Protein AF-A0A1H2LN79-F1 (afdb_monomer)

Structure (mmCIF, N/CA/C/O backbone):
data_AF-A0A1H2LN79-F1
#
_entry.id   AF-A0A1H2LN79-F1
#
loop_
_atom_site.group_PDB
_atom_site.id
_atom_site.type_symbol
_atom_site.label_atom_id
_atom_site.label_alt_id
_atom_site.label_comp_id
_atom_site.label_asym_id
_atom_site.label_entity_id
_atom_site.label_seq_id
_atom_site.pdbx_PDB_ins_code
_atom_site.Cartn_x
_atom_site.Cartn_y
_atom_site.Cartn_z
_atom_site.occupancy
_atom_site.B_iso_or_equiv
_atom_site.auth_seq_id
_atom_site.auth_comp_id
_atom_site.auth_asym_id
_atom_site.auth_atom_id
_atom_site.pdbx_PDB_model_num
ATOM 1 N N . MET A 1 1 ? 1.120 -3.761 -14.494 1.00 64.44 1 MET A N 1
ATOM 2 C CA . MET A 1 1 ? 0.243 -4.681 -13.729 1.00 64.44 1 MET A CA 1
ATOM 3 C C . MET A 1 1 ? -0.087 -3.985 -12.425 1.00 64.44 1 MET A C 1
ATOM 5 O O . MET A 1 1 ? 0.771 -3.281 -11.925 1.00 64.44 1 MET A O 1
ATOM 9 N N . SER A 1 2 ? -1.285 -4.136 -11.868 1.00 76.94 2 SER A N 1
ATOM 10 C CA . SER A 1 2 ? -1.559 -3.531 -10.561 1.00 76.94 2 SER A CA 1
ATOM 11 C C . SER A 1 2 ? -0.858 -4.305 -9.433 1.00 76.94 2 SER A C 1
ATOM 13 O O . SER A 1 2 ? -0.801 -5.538 -9.465 1.00 76.94 2 SER A O 1
ATOM 15 N N . LEU A 1 3 ? -0.302 -3.573 -8.463 1.00 81.25 3 LEU A N 1
ATOM 16 C CA . LEU A 1 3 ? 0.356 -4.148 -7.287 1.00 81.25 3 LEU A CA 1
ATOM 17 C C . LEU A 1 3 ? -0.657 -4.462 -6.180 1.00 81.25 3 LEU A C 1
ATOM 19 O O . LEU A 1 3 ? -0.487 -5.454 -5.473 1.00 81.25 3 LEU A O 1
ATOM 23 N N . LEU A 1 4 ? -1.711 -3.649 -6.058 1.00 82.75 4 LEU A N 1
ATOM 24 C CA . LEU A 1 4 ? -2.718 -3.726 -4.997 1.00 82.75 4 LEU A CA 1
ATOM 25 C C . LEU A 1 4 ? -4.155 -3.756 -5.541 1.00 82.75 4 LEU A C 1
ATOM 27 O O . LEU A 1 4 ? -4.979 -4.543 -5.082 1.00 82.75 4 LEU A O 1
ATOM 31 N N . HIS A 1 5 ? -4.480 -2.895 -6.504 1.00 80.44 5 HIS A N 1
ATOM 32 C CA . HIS A 1 5 ? -5.823 -2.773 -7.067 1.00 80.44 5 HIS A CA 1
ATOM 33 C C . HIS A 1 5 ? -6.330 -4.067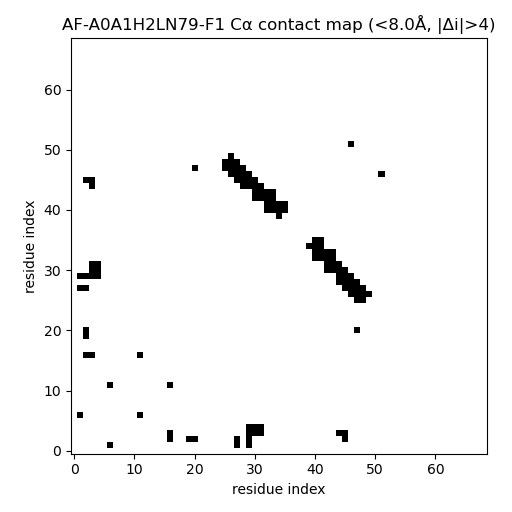 -7.729 1.00 80.44 5 HIS A C 1
ATOM 35 O O . HIS A 1 5 ? -5.706 -4.655 -8.612 1.00 80.44 5 HIS A O 1
ATOM 41 N N . GLY A 1 6 ? -7.523 -4.506 -7.321 1.00 76.38 6 GLY A N 1
ATOM 42 C CA . GLY A 1 6 ? -8.162 -5.710 -7.859 1.00 76.38 6 GLY A CA 1
ATOM 43 C C . GLY A 1 6 ? -7.525 -7.028 -7.409 1.00 76.38 6 GLY A C 1
ATOM 44 O O . GLY A 1 6 ? -7.991 -8.084 -7.835 1.00 76.38 6 GLY A O 1
ATOM 45 N N . LYS A 1 7 ? -6.498 -6.989 -6.548 1.00 79.62 7 LYS A N 1
ATOM 46 C CA . LYS A 1 7 ? -6.017 -8.180 -5.849 1.00 79.62 7 LYS A CA 1
ATOM 47 C C . LYS A 1 7 ? -6.942 -8.498 -4.681 1.00 79.62 7 LYS A C 1
ATOM 49 O O . LYS A 1 7 ? -7.395 -7.602 -3.970 1.00 79.62 7 LYS A O 1
ATOM 54 N N . ASP A 1 8 ? -7.218 -9.781 -4.496 1.00 80.88 8 ASP A N 1
ATOM 55 C CA . ASP A 1 8 ? -7.929 -10.259 -3.320 1.00 80.88 8 ASP A CA 1
ATOM 56 C C . ASP A 1 8 ? -7.015 -10.108 -2.098 1.00 80.88 8 ASP A C 1
ATOM 58 O O . ASP A 1 8 ? -5.963 -10.745 -2.001 1.00 80.88 8 ASP A O 1
ATOM 62 N N . THR A 1 9 ? -7.403 -9.218 -1.188 1.00 76.31 9 THR A N 1
ATOM 63 C CA . THR A 1 9 ? -6.629 -8.871 0.004 1.00 76.31 9 THR A CA 1
ATOM 64 C C . THR A 1 9 ? -6.631 -9.970 1.066 1.00 76.31 9 THR A C 1
ATOM 66 O O . THR A 1 9 ? -5.809 -9.905 1.975 1.00 76.31 9 THR A O 1
ATOM 69 N N . GLU A 1 10 ? -7.514 -10.971 0.975 1.00 79.19 10 GLU A N 1
ATOM 70 C CA . GLU A 1 10 ? -7.505 -12.126 1.886 1.00 79.19 10 GLU A CA 1
ATOM 71 C C . GLU A 1 10 ? -6.424 -13.146 1.515 1.00 79.19 10 GLU A C 1
ATOM 73 O O . GLU A 1 10 ? -5.895 -13.846 2.379 1.00 79.19 10 GLU A O 1
ATOM 78 N N . THR A 1 11 ? -6.084 -13.230 0.228 1.00 83.62 11 THR A N 1
ATOM 79 C CA . THR A 1 11 ? -5.186 -14.261 -0.310 1.00 83.62 11 THR A CA 1
ATOM 80 C C . THR A 1 11 ? -3.850 -13.711 -0.793 1.00 83.62 11 THR A C 1
ATOM 82 O O . THR A 1 11 ? -2.874 -14.456 -0.867 1.00 83.62 11 THR A O 1
ATOM 85 N N . THR A 1 12 ? -3.773 -12.413 -1.085 1.00 85.31 12 THR A N 1
ATOM 86 C CA . THR A 1 12 ? -2.538 -11.763 -1.528 1.00 85.31 12 THR A CA 1
ATOM 87 C C . THR A 1 12 ? -1.654 -11.438 -0.335 1.00 85.31 12 THR A C 1
ATOM 89 O O . THR A 1 12 ? -1.993 -10.599 0.502 1.00 85.31 12 THR A O 1
ATOM 92 N N . THR A 1 13 ? -0.479 -12.058 -0.277 1.00 88.50 13 THR A N 1
ATOM 93 C CA . THR A 1 13 ? 0.504 -11.765 0.766 1.00 88.50 13 THR A CA 1
ATOM 94 C C . THR A 1 13 ? 1.383 -10.573 0.387 1.00 88.50 13 THR A C 1
ATOM 96 O O . THR A 1 13 ? 1.552 -10.237 -0.786 1.00 88.50 13 THR A O 1
ATOM 99 N N . LEU A 1 14 ? 2.023 -9.953 1.385 1.00 87.38 14 LEU A N 1
ATOM 100 C CA . LEU A 1 14 ? 3.032 -8.917 1.135 1.00 87.38 14 LEU A CA 1
ATOM 101 C C . LEU A 1 14 ? 4.192 -9.445 0.273 1.00 87.38 14 LEU A C 1
ATOM 103 O O . LEU A 1 14 ? 4.724 -8.713 -0.558 1.00 87.38 14 LEU A O 1
ATOM 107 N N . LEU A 1 15 ? 4.558 -10.720 0.441 1.00 89.56 15 LEU A N 1
ATOM 108 C CA . LEU A 1 15 ? 5.591 -11.362 -0.367 1.00 89.56 15 LEU A CA 1
ATOM 109 C C . LEU A 1 15 ? 5.193 -11.406 -1.849 1.00 89.56 15 LEU A C 1
ATOM 111 O O . LEU A 1 15 ? 6.015 -11.075 -2.699 1.00 89.56 15 LEU A O 1
ATOM 115 N N . ASP A 1 16 ? 3.935 -11.734 -2.156 1.00 87.75 16 ASP A N 1
ATOM 116 C CA . ASP A 1 16 ? 3.437 -11.751 -3.538 1.00 87.75 16 ASP A CA 1
ATOM 117 C C . ASP A 1 16 ? 3.486 -10.357 -4.173 1.00 87.75 16 ASP A C 1
ATOM 119 O O . ASP A 1 16 ? 3.777 -10.215 -5.364 1.00 87.75 16 ASP A O 1
ATOM 123 N N . VAL A 1 17 ? 3.214 -9.310 -3.387 1.00 88.88 17 VAL A N 1
ATOM 124 C CA . VAL A 1 17 ? 3.322 -7.916 -3.842 1.00 88.88 17 VAL A CA 1
ATOM 125 C C . VAL A 1 17 ? 4.774 -7.569 -4.172 1.00 88.88 17 VAL A C 1
ATOM 127 O O . VAL A 1 17 ? 5.024 -7.027 -5.248 1.00 88.88 17 VAL A O 1
ATOM 130 N N . ILE A 1 18 ? 5.728 -7.934 -3.307 1.00 90.31 18 ILE A N 1
ATOM 131 C CA . ILE A 1 18 ? 7.166 -7.699 -3.530 1.00 90.31 18 ILE A CA 1
ATOM 132 C C . ILE A 1 18 ? 7.641 -8.426 -4.789 1.00 90.31 18 ILE A C 1
ATOM 134 O O . ILE A 1 18 ? 8.229 -7.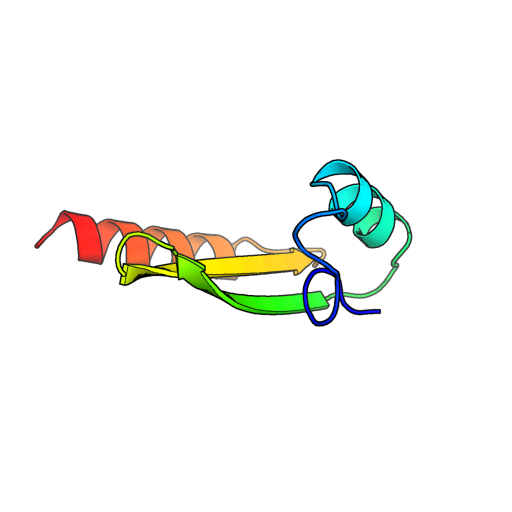804 -5.665 1.00 90.31 18 ILE A O 1
ATOM 138 N N . GLN A 1 19 ? 7.322 -9.713 -4.929 1.00 91.38 19 GLN A N 1
ATOM 139 C CA . GLN A 1 19 ? 7.712 -10.498 -6.103 1.00 91.38 19 GLN A CA 1
ATOM 140 C C . GLN A 1 19 ? 7.098 -9.946 -7.397 1.00 91.38 19 GLN A C 1
ATOM 142 O O . GLN A 1 19 ? 7.753 -9.922 -8.437 1.00 91.38 19 GLN A O 1
ATOM 147 N N . THR A 1 20 ? 5.852 -9.457 -7.342 1.00 88.50 20 THR A N 1
ATOM 148 C CA . THR A 1 20 ? 5.216 -8.785 -8.489 1.00 88.50 20 THR A CA 1
ATOM 149 C C . THR A 1 20 ? 5.953 -7.487 -8.846 1.00 88.50 20 THR A C 1
ATOM 151 O O . THR A 1 20 ? 6.129 -7.188 -10.028 1.00 88.50 20 THR A O 1
ATOM 154 N N . ALA A 1 21 ? 6.381 -6.717 -7.842 1.00 89.50 21 ALA A N 1
ATOM 155 C CA . ALA A 1 21 ? 7.124 -5.477 -8.043 1.00 89.50 21 ALA A CA 1
ATOM 156 C C . ALA A 1 21 ? 8.519 -5.735 -8.635 1.00 89.50 21 ALA A C 1
ATOM 158 O O . ALA A 1 21 ? 8.876 -5.089 -9.612 1.00 89.50 21 ALA A O 1
ATOM 159 N N . GLU A 1 22 ? 9.264 -6.716 -8.118 1.00 89.38 22 GLU A N 1
ATOM 160 C CA . GLU A 1 22 ? 10.588 -7.097 -8.641 1.00 89.38 22 GLU A CA 1
ATOM 161 C C . GLU A 1 22 ? 10.534 -7.618 -10.082 1.00 89.38 22 GLU A C 1
ATOM 163 O O . GLU A 1 22 ? 11.468 -7.415 -10.851 1.00 89.38 22 GLU A O 1
ATOM 168 N N . ALA A 1 23 ? 9.436 -8.270 -10.471 1.00 89.25 23 ALA A N 1
ATOM 169 C CA . ALA A 1 23 ? 9.232 -8.746 -11.838 1.00 89.25 23 ALA A CA 1
ATOM 170 C C . ALA A 1 23 ? 8.858 -7.628 -12.836 1.00 89.25 23 ALA A C 1
ATOM 172 O O . ALA A 1 23 ? 8.627 -7.913 -14.013 1.00 89.25 23 ALA A O 1
ATOM 173 N N . THR A 1 24 ? 8.739 -6.378 -12.379 1.00 84.81 24 THR A N 1
ATOM 174 C CA . THR A 1 24 ? 8.263 -5.247 -13.178 1.00 84.81 24 THR A CA 1
ATOM 175 C C . THR A 1 24 ? 9.369 -4.209 -13.384 1.00 84.81 24 THR A C 1
ATOM 177 O O . THR A 1 24 ? 9.818 -3.586 -12.433 1.00 84.81 24 THR A O 1
ATOM 180 N N . ASP A 1 25 ? 9.721 -3.923 -14.641 1.00 79.81 25 ASP A N 1
ATOM 181 C CA . ASP A 1 25 ? 10.777 -2.950 -14.999 1.00 79.81 25 ASP A CA 1
ATOM 182 C C . ASP A 1 25 ? 10.295 -1.486 -15.094 1.00 79.81 25 ASP A C 1
ATOM 184 O O . ASP A 1 25 ? 11.009 -0.604 -15.567 1.00 79.81 25 ASP A O 1
ATOM 188 N N . SER A 1 26 ? 9.051 -1.202 -14.713 1.00 82.94 26 SER A N 1
ATOM 189 C CA . SER A 1 26 ? 8.436 0.119 -14.887 1.00 82.94 26 SER A CA 1
ATOM 190 C C . SER A 1 26 ? 7.918 0.675 -13.574 1.00 82.94 26 SER A C 1
ATOM 192 O O . SER A 1 26 ? 7.285 -0.056 -12.807 1.00 82.94 26 SER A O 1
ATOM 194 N N . SER A 1 27 ? 8.069 1.984 -13.381 1.00 85.75 27 SER A N 1
ATOM 195 C CA . SER A 1 27 ? 7.506 2.677 -12.228 1.00 85.75 27 SER A CA 1
ATOM 196 C C . SER A 1 27 ? 5.999 2.449 -12.103 1.00 85.75 27 SER A C 1
ATOM 198 O O . SER A 1 27 ? 5.271 2.448 -13.098 1.00 85.75 27 SER A O 1
ATOM 200 N N . HIS A 1 28 ? 5.528 2.263 -10.874 1.00 86.00 28 HIS A N 1
ATOM 201 C CA . HIS A 1 28 ? 4.122 2.052 -10.544 1.00 86.00 28 HIS A CA 1
ATOM 202 C C . HIS A 1 28 ? 3.722 2.919 -9.352 1.00 86.00 28 HIS A C 1
ATOM 204 O O . HIS A 1 28 ? 4.502 3.127 -8.428 1.00 86.00 28 HIS A O 1
ATOM 210 N 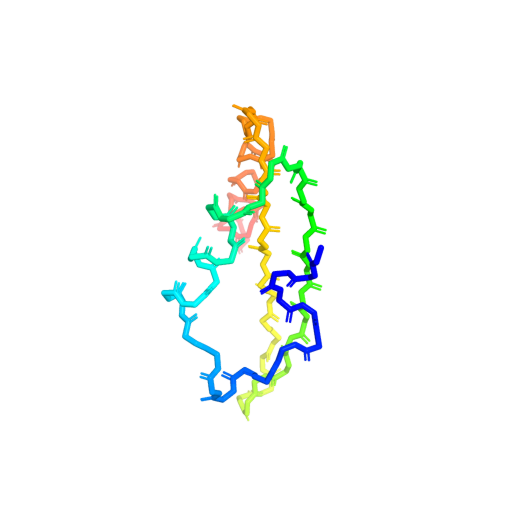N . PHE A 1 29 ? 2.479 3.393 -9.367 1.00 87.38 29 PHE A N 1
ATOM 211 C CA . PHE A 1 29 ? 1.831 4.039 -8.233 1.00 87.38 29 PHE A CA 1
ATOM 212 C C . PHE A 1 29 ? 0.440 3.432 -8.093 1.00 87.38 29 PHE A C 1
ATOM 214 O O . PHE A 1 29 ? -0.370 3.524 -9.016 1.00 87.38 29 PHE A O 1
ATOM 221 N N . ASP A 1 30 ? 0.177 2.791 -6.962 1.00 88.44 30 ASP A N 1
ATOM 222 C CA . ASP A 1 30 ? -1.077 2.098 -6.700 1.00 88.44 30 ASP A CA 1
ATOM 223 C C . ASP A 1 30 ? -1.576 2.406 -5.288 1.00 88.44 30 ASP A C 1
ATOM 225 O O . ASP A 1 30 ? -0.794 2.493 -4.340 1.00 88.44 30 ASP A O 1
ATOM 229 N N . MET A 1 31 ? -2.886 2.590 -5.152 1.00 87.56 31 MET A N 1
ATOM 230 C CA . MET A 1 31 ? -3.531 2.968 -3.901 1.00 87.56 31 MET A CA 1
ATOM 231 C C . MET A 1 31 ? -4.879 2.272 -3.779 1.00 87.56 31 MET A C 1
ATOM 233 O O . MET A 1 31 ? -5.720 2.348 -4.676 1.00 87.56 31 MET A O 1
ATOM 237 N N . ILE A 1 32 ? -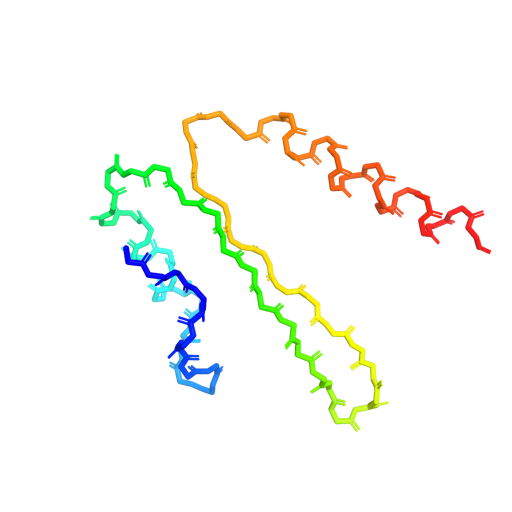5.114 1.662 -2.620 1.00 88.75 32 ILE A N 1
ATOM 238 C CA . ILE A 1 32 ? -6.415 1.105 -2.259 1.00 88.75 32 ILE A CA 1
ATOM 239 C C . ILE A 1 32 ? -6.882 1.671 -0.924 1.00 88.75 32 ILE A C 1
ATOM 241 O O . ILE A 1 32 ? -6.090 1.930 -0.016 1.00 88.75 32 ILE A O 1
ATOM 245 N N . ARG A 1 33 ? -8.195 1.869 -0.818 1.00 89.56 33 ARG A N 1
ATOM 246 C CA . ARG A 1 33 ? -8.870 2.314 0.397 1.00 89.56 33 ARG A CA 1
ATOM 247 C C . ARG A 1 33 ? -9.742 1.179 0.907 1.00 89.56 33 ARG A C 1
ATOM 249 O O . ARG A 1 33 ? -10.572 0.661 0.167 1.00 89.56 33 ARG A O 1
ATOM 256 N N . LEU A 1 34 ? -9.548 0.830 2.168 1.00 87.94 34 LEU A N 1
ATOM 257 C CA . LEU A 1 34 ? -10.244 -0.235 2.865 1.00 87.94 34 LEU A CA 1
ATOM 258 C C . LEU A 1 34 ? -11.029 0.366 4.028 1.00 87.94 34 LEU A C 1
ATOM 260 O O . LEU A 1 34 ? -10.525 1.215 4.766 1.00 87.94 34 LEU A O 1
ATOM 264 N N . GLU A 1 35 ? -12.259 -0.092 4.201 1.00 91.50 35 GLU A N 1
ATOM 265 C CA . GLU A 1 35 ? -13.0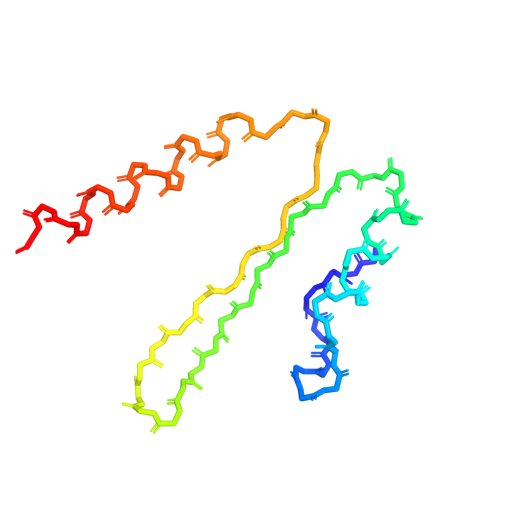02 0.103 5.437 1.00 91.50 35 GLU A CA 1
ATOM 266 C C . GLU A 1 35 ? -12.772 -1.120 6.319 1.00 91.50 35 GLU A C 1
ATOM 268 O O . GLU A 1 35 ? -12.947 -2.251 5.876 1.00 91.50 35 GLU A O 1
ATOM 273 N N . LEU A 1 36 ? -12.305 -0.894 7.543 1.00 91.12 36 LEU A N 1
ATOM 274 C CA . LEU A 1 36 ? -12.063 -1.949 8.517 1.00 91.12 36 LEU A CA 1
ATOM 275 C C . LEU A 1 36 ? -13.353 -2.247 9.280 1.00 91.12 36 LEU A C 1
ATOM 277 O O . LEU A 1 36 ? -14.146 -1.339 9.517 1.00 91.12 36 LEU A O 1
ATOM 281 N N . ASP A 1 37 ? -13.480 -3.459 9.819 1.00 91.19 37 ASP A N 1
ATOM 282 C CA . ASP A 1 37 ? -14.633 -3.865 10.646 1.00 91.19 37 ASP A CA 1
ATOM 283 C C . ASP A 1 37 ? -14.859 -2.962 11.873 1.00 91.19 37 ASP A C 1
ATOM 285 O O . ASP A 1 37 ? -15.956 -2.871 12.417 1.00 91.19 37 ASP A O 1
ATOM 289 N N . SER A 1 38 ? -13.814 -2.252 12.306 1.00 92.81 38 SER A N 1
ATOM 290 C CA . SER A 1 38 ? -13.891 -1.238 13.366 1.00 92.81 38 SER A CA 1
ATOM 291 C C . SER A 1 38 ? -14.559 0.083 12.940 1.00 92.81 38 SER A C 1
ATOM 293 O O . SER A 1 38 ? -14.652 0.999 13.754 1.00 92.81 38 SER A O 1
ATOM 295 N N . GLY A 1 39 ? -14.956 0.229 11.671 1.00 91.12 39 GLY A N 1
ATOM 296 C CA . GLY A 1 39 ? -15.438 1.474 11.058 1.00 91.12 39 GLY A CA 1
ATOM 297 C C . GLY A 1 39 ? -14.326 2.472 10.706 1.00 91.12 39 GLY A C 1
ATOM 298 O O . GLY A 1 39 ? -14.584 3.540 10.147 1.00 91.12 39 GLY A O 1
ATOM 299 N N . ARG A 1 40 ? -13.065 2.149 11.024 1.00 92.44 40 ARG A N 1
ATOM 300 C CA . ARG A 1 40 ? -11.901 2.953 10.629 1.00 92.44 40 ARG A CA 1
ATOM 301 C C . ARG A 1 40 ? -11.593 2.751 9.151 1.00 92.44 40 ARG A C 1
ATOM 303 O O . ARG A 1 40 ? -11.816 1.685 8.593 1.00 92.44 40 ARG A O 1
ATOM 310 N N . GLN A 1 41 ? -11.013 3.772 8.538 1.00 90.00 41 GLN A N 1
ATOM 311 C CA . GLN A 1 41 ? -10.556 3.722 7.154 1.00 90.00 41 GLN A CA 1
ATOM 312 C C . GLN A 1 41 ? -9.042 3.482 7.137 1.00 90.00 41 GLN A C 1
ATOM 314 O O . GLN A 1 41 ? -8.309 4.113 7.901 1.00 90.00 41 GLN A O 1
ATOM 319 N N . LEU A 1 42 ? -8.585 2.582 6.271 1.00 88.81 42 LEU A N 1
ATOM 320 C CA . LEU A 1 42 ? -7.180 2.283 6.018 1.00 88.81 42 LEU A CA 1
ATOM 321 C C . LEU A 1 42 ? -6.872 2.574 4.549 1.00 88.81 42 LEU A C 1
ATOM 323 O O . LEU A 1 42 ? -7.627 2.187 3.662 1.00 88.81 42 LEU A O 1
ATOM 327 N N . ILE A 1 43 ? -5.756 3.246 4.286 1.00 88.44 43 ILE A N 1
ATOM 328 C CA . ILE A 1 43 ? -5.238 3.433 2.930 1.00 88.44 43 ILE A CA 1
ATOM 329 C C . ILE A 1 43 ? -3.927 2.662 2.833 1.00 88.44 43 ILE A C 1
ATOM 331 O O . ILE A 1 43 ? -3.051 2.830 3.679 1.00 88.44 43 ILE A O 1
ATOM 335 N N . LEU A 1 44 ? -3.806 1.827 1.805 1.00 88.06 44 LEU A N 1
ATOM 336 C CA . LEU A 1 44 ? -2.561 1.159 1.442 1.00 88.06 44 LEU A CA 1
ATOM 337 C C . LEU A 1 44 ? -2.046 1.767 0.142 1.00 88.06 44 LEU A C 1
ATOM 339 O O . LEU A 1 44 ? -2.815 1.960 -0.801 1.00 88.06 44 LEU A O 1
ATOM 343 N N . VAL A 1 45 ? -0.751 2.067 0.106 1.00 87.44 45 VAL A N 1
ATOM 344 C CA . VAL A 1 45 ? -0.073 2.663 -1.048 1.00 87.44 45 VAL A CA 1
ATOM 345 C C . VAL A 1 45 ? 1.136 1.802 -1.395 1.00 87.44 45 VAL A C 1
ATOM 347 O O . VAL A 1 45 ? 1.946 1.503 -0.521 1.00 87.44 45 VAL A O 1
ATOM 350 N N . ALA A 1 46 ? 1.260 1.422 -2.664 1.00 88.12 46 ALA A N 1
ATOM 351 C CA . ALA A 1 46 ? 2.442 0.772 -3.215 1.00 88.12 46 ALA A CA 1
ATOM 352 C C . ALA A 1 46 ? 3.018 1.658 -4.318 1.00 88.12 46 ALA A C 1
ATOM 354 O O . ALA A 1 46 ? 2.336 1.968 -5.297 1.00 88.12 46 ALA A O 1
ATOM 355 N N . VAL A 1 47 ? 4.276 2.065 -4.158 1.00 88.44 47 VAL A N 1
ATOM 356 C CA . VAL A 1 47 ? 4.991 2.863 -5.155 1.00 88.44 47 VAL A CA 1
ATOM 357 C C . VAL A 1 47 ? 6.302 2.173 -5.496 1.00 88.44 47 VAL A C 1
ATOM 359 O O . VAL A 1 47 ? 7.036 1.762 -4.601 1.00 88.44 47 VAL A O 1
ATOM 362 N N . LEU A 1 48 ? 6.580 2.053 -6.789 1.00 89.31 48 LEU A N 1
ATOM 363 C CA . LEU A 1 48 ? 7.827 1.541 -7.344 1.00 89.31 48 LEU A CA 1
ATOM 364 C C . LEU A 1 48 ? 8.389 2.609 -8.282 1.00 89.31 48 LEU A C 1
ATOM 366 O O . LEU A 1 48 ? 7.684 3.051 -9.188 1.00 89.31 48 LEU A O 1
ATOM 370 N N . ALA A 1 49 ? 9.626 3.037 -8.060 1.00 88.00 49 ALA A N 1
ATOM 371 C CA . ALA A 1 49 ? 10.379 3.930 -8.938 1.00 88.00 49 ALA A CA 1
ATOM 372 C C . ALA A 1 49 ? 11.868 3.860 -8.570 1.00 88.00 49 ALA A C 1
ATOM 374 O O . ALA A 1 49 ? 12.201 3.446 -7.460 1.00 88.00 49 ALA A O 1
ATOM 375 N N . ASP A 1 50 ? 12.741 4.316 -9.470 1.00 85.69 50 ASP A N 1
ATOM 376 C CA . ASP A 1 50 ? 14.190 4.383 -9.220 1.00 85.69 50 ASP A CA 1
ATOM 377 C C . ASP A 1 50 ? 14.558 5.371 -8.096 1.00 85.69 50 ASP A C 1
ATOM 379 O O . ASP A 1 50 ? 15.552 5.184 -7.398 1.00 85.69 50 ASP A O 1
ATOM 383 N N . ASP A 1 51 ? 13.744 6.414 -7.910 1.00 84.00 51 ASP A N 1
ATOM 384 C CA . ASP A 1 51 ? 13.876 7.412 -6.849 1.00 84.00 51 ASP A CA 1
ATOM 385 C C . ASP A 1 51 ? 12.497 7.702 -6.237 1.00 84.00 51 ASP A C 1
ATOM 387 O O . ASP A 1 51 ? 11.568 8.142 -6.920 1.00 84.00 51 ASP A O 1
ATOM 391 N N . LEU A 1 52 ? 12.364 7.430 -4.937 1.00 87.31 52 LEU A N 1
ATOM 392 C CA . LEU A 1 52 ? 11.150 7.652 -4.147 1.00 87.31 52 LEU A CA 1
ATOM 393 C C . LEU A 1 52 ? 11.340 8.701 -3.048 1.00 87.31 52 LEU A C 1
ATOM 395 O O . LEU A 1 52 ? 10.445 8.883 -2.221 1.00 87.31 52 LEU A O 1
ATOM 399 N N . GLU A 1 53 ? 12.469 9.409 -3.022 1.00 87.69 53 GLU A N 1
ATOM 400 C CA . GLU A 1 53 ? 12.821 10.300 -1.917 1.00 87.69 53 GLU A CA 1
ATOM 401 C C . GLU A 1 53 ? 11.777 11.410 -1.723 1.00 87.69 53 GLU A C 1
ATOM 403 O O . GLU A 1 53 ? 11.310 11.661 -0.610 1.00 87.69 53 GLU A O 1
ATOM 408 N N . ALA A 1 54 ? 11.338 12.039 -2.818 1.00 82.38 54 ALA A N 1
ATOM 409 C CA . ALA A 1 54 ? 10.319 13.084 -2.773 1.00 82.38 54 ALA A CA 1
ATOM 410 C C . ALA A 1 54 ? 8.967 12.563 -2.254 1.00 82.38 54 ALA A C 1
ATOM 412 O O . ALA A 1 54 ? 8.301 13.238 -1.468 1.00 82.38 54 ALA A O 1
ATOM 413 N N . THR A 1 55 ? 8.566 11.357 -2.665 1.00 84.25 55 THR A N 1
ATOM 414 C CA . THR A 1 55 ? 7.321 10.724 -2.210 1.00 84.25 55 THR A CA 1
ATOM 415 C C . THR A 1 55 ? 7.403 10.346 -0.733 1.00 84.25 55 THR A C 1
ATOM 417 O O . THR A 1 55 ? 6.454 10.608 0.004 1.00 84.25 55 THR A O 1
ATOM 420 N N . GLY A 1 56 ? 8.541 9.806 -0.285 1.00 84.19 56 GLY A N 1
ATOM 421 C CA . GLY A 1 56 ? 8.797 9.495 1.122 1.00 84.19 56 GLY A CA 1
ATOM 422 C C . GLY A 1 56 ? 8.638 10.724 2.014 1.00 84.19 56 GLY A C 1
ATOM 423 O O . GLY A 1 56 ? 7.841 10.701 2.948 1.00 84.19 56 GLY A O 1
ATOM 424 N N . ARG A 1 57 ? 9.273 11.844 1.646 1.00 86.62 57 ARG A N 1
ATOM 425 C CA . ARG A 1 57 ? 9.169 13.110 2.396 1.00 86.62 57 ARG A CA 1
ATOM 426 C C . ARG A 1 57 ? 7.737 13.636 2.512 1.00 86.62 57 ARG A C 1
AT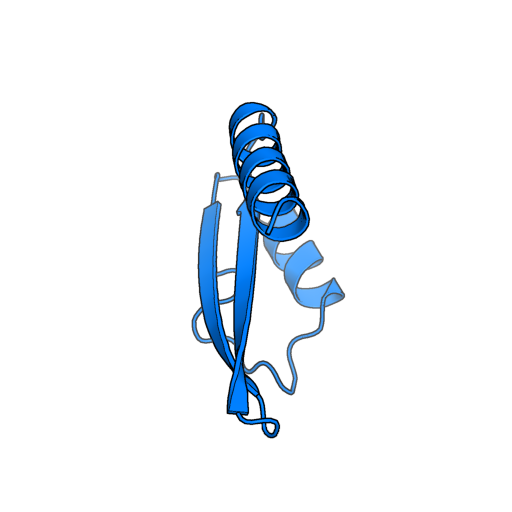OM 428 O O . ARG A 1 57 ? 7.371 14.207 3.535 1.00 86.62 57 ARG A O 1
ATOM 435 N N . ILE A 1 58 ? 6.917 13.472 1.469 1.00 85.06 58 ILE A N 1
ATOM 436 C CA . ILE A 1 58 ? 5.505 13.884 1.512 1.00 85.06 58 ILE A CA 1
ATOM 437 C C . ILE A 1 58 ? 4.728 13.025 2.516 1.00 85.06 58 ILE A C 1
ATOM 439 O O . ILE A 1 58 ? 3.950 13.564 3.300 1.00 85.06 58 ILE A O 1
ATOM 443 N N . LEU A 1 59 ? 4.937 11.705 2.504 1.00 84.44 59 LEU A N 1
ATOM 444 C CA . LEU A 1 59 ? 4.256 10.784 3.417 1.00 84.44 59 LEU A CA 1
ATOM 445 C C . LEU A 1 59 ? 4.677 11.009 4.875 1.00 84.44 59 LEU A C 1
ATOM 447 O O . LEU A 1 59 ? 3.816 11.036 5.753 1.00 84.44 59 LEU A O 1
ATOM 451 N N . GLU A 1 60 ? 5.964 11.247 5.121 1.00 85.88 60 GLU A N 1
ATOM 452 C CA . GLU A 1 60 ? 6.488 11.630 6.438 1.00 85.88 60 GLU A CA 1
ATOM 453 C C . GLU A 1 60 ? 5.853 12.940 6.931 1.00 85.88 60 GLU A C 1
ATOM 455 O O . GLU A 1 60 ? 5.330 13.001 8.042 1.00 85.88 60 GLU A O 1
ATOM 460 N N . GLY A 1 61 ? 5.774 13.964 6.074 1.00 84.19 61 GLY A N 1
ATOM 461 C CA . GLY A 1 61 ? 5.128 15.230 6.430 1.00 84.19 61 GLY A CA 1
ATOM 462 C C . GLY A 1 61 ? 3.640 15.085 6.779 1.00 84.19 61 GLY A C 1
ATOM 463 O O . GLY A 1 61 ? 3.139 15.777 7.666 1.00 84.19 61 GLY A O 1
ATOM 464 N N . LEU A 1 62 ? 2.916 14.168 6.127 1.00 84.62 62 LEU A N 1
ATOM 465 C CA . LEU A 1 62 ? 1.526 13.860 6.484 1.00 84.62 62 LEU A CA 1
ATOM 466 C C . LEU A 1 62 ? 1.419 13.185 7.859 1.00 84.62 62 LEU A C 1
ATOM 468 O O . LEU A 1 62 ? 0.485 13.480 8.609 1.00 84.62 62 LEU A O 1
ATOM 472 N N . GLN A 1 63 ? 2.366 12.308 8.198 1.00 83.31 63 GLN A N 1
ATOM 473 C CA . GLN A 1 63 ? 2.429 11.656 9.506 1.00 83.31 63 GLN A CA 1
ATOM 474 C C . GLN A 1 63 ? 2.673 12.673 10.632 1.00 83.31 63 GLN A C 1
ATOM 476 O O . GLN A 1 63 ? 2.007 12.619 11.673 1.00 83.31 63 GLN A O 1
ATOM 481 N N . ASP A 1 64 ? 3.571 13.632 10.410 1.00 85.81 64 ASP A N 1
ATOM 482 C CA . ASP A 1 64 ? 3.872 14.693 11.376 1.00 85.81 64 ASP A CA 1
ATOM 483 C C . ASP A 1 64 ? 2.657 15.597 11.632 1.00 85.81 64 ASP A C 1
ATOM 485 O O . ASP A 1 64 ? 2.350 15.923 12.779 1.00 85.81 64 ASP A O 1
ATOM 489 N N . LEU A 1 65 ? 1.908 15.949 10.580 1.00 82.56 65 LEU A N 1
ATOM 490 C CA . LEU A 1 65 ? 0.688 16.757 10.699 1.00 82.56 65 LEU A CA 1
ATOM 491 C C . LEU A 1 65 ? -0.419 16.053 11.493 1.00 82.56 65 LEU A C 1
ATOM 493 O O . LEU A 1 65 ? -1.130 16.715 12.247 1.00 82.56 65 LEU A O 1
ATOM 497 N N . GLN A 1 66 ? -0.565 14.733 11.347 1.00 79.50 66 GLN A N 1
ATOM 498 C CA . GLN A 1 66 ? -1.498 13.955 12.170 1.00 79.50 66 GLN A CA 1
ATOM 499 C C . GLN A 1 66 ? -1.074 13.893 13.637 1.00 79.50 66 GLN A C 1
ATOM 501 O O . GLN A 1 66 ? -1.930 13.889 14.513 1.00 79.50 66 GLN A O 1
ATOM 506 N N . SER A 1 67 ? 0.230 13.833 13.900 1.00 77.06 67 SER A N 1
ATOM 507 C CA . SER A 1 67 ? 0.777 13.705 15.256 1.00 77.06 67 SER A CA 1
ATOM 508 C C . SER A 1 67 ? 0.799 15.034 16.021 1.00 77.06 67 SER A C 1
ATOM 510 O O . SER A 1 67 ? 0.947 15.044 17.241 1.00 77.06 67 SER A O 1
ATOM 512 N N . ALA A 1 68 ? 0.678 16.156 15.307 1.00 68.25 68 ALA A N 1
ATOM 513 C CA . ALA A 1 68 ? 0.612 17.504 15.866 1.00 68.25 68 ALA A CA 1
ATOM 514 C C . ALA A 1 68 ? -0.815 17.955 16.254 1.00 68.25 68 ALA A C 1
ATOM 516 O O . ALA A 1 68 ? -0.969 19.060 16.782 1.00 68.25 68 ALA A O 1
ATOM 517 N N . GLN A 1 69 ? -1.838 17.138 15.976 1.00 53.81 69 GLN A N 1
ATOM 518 C CA . GLN A 1 69 ? -3.233 17.333 16.401 1.00 53.81 69 GLN A CA 1
ATOM 519 C C . GLN A 1 69 ? -3.552 16.520 17.656 1.00 53.81 69 GLN A C 1
ATOM 521 O O . GLN A 1 69 ? -4.354 17.031 18.470 1.00 53.81 69 GLN A O 1
#

Nearest PDB structures (foldseek):
  2wbl-assembly1_B  TM=3.346E-01  e=4.684E+00  Arabidopsis thaliana
  2wbl-assembly1_A  TM=2.645E-01  e=2.556E+00  Arabidopsis thaliana
  2nty-assembly1_A  TM=3.012E-01  e=5.010E+00  Arabidopsis thaliana
  2nty-assembly1_B  TM=2.734E-01  e=9.183E+00  Arabidopsis thaliana

Radius of 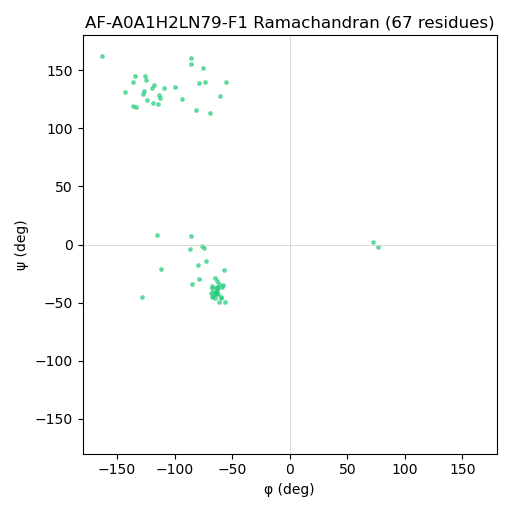gyration: 14.0 Å; Cα contacts (8 Å, |Δi|>4): 59; chains: 1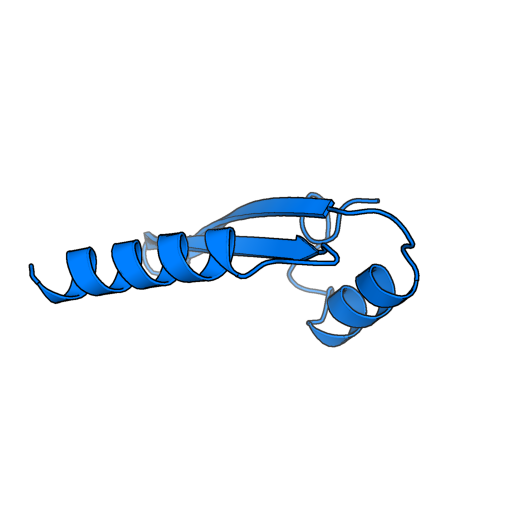; bounding box: 30×32×31 Å

Mean predicted aligned error: 5.65 Å

Solvent-accessible surface area (backbone atoms only — not comparable to full-atom values)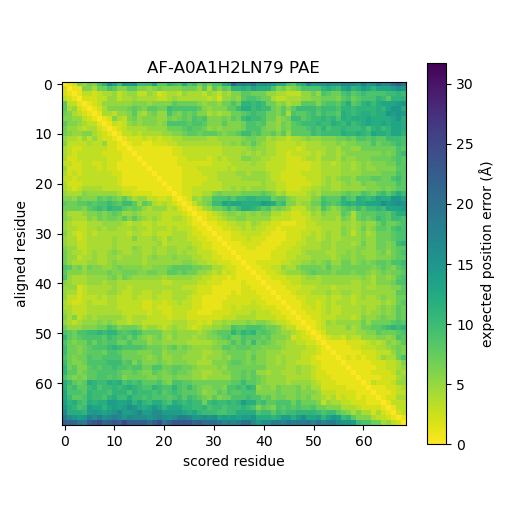: 4478 Å² total; per-residue (Å²): 132,75,75,55,60,92,56,58,77,92,77,57,48,72,66,57,36,51,55,53,51,74,74,45,98,62,72,45,81,38,69,47,80,43,78,41,98,87,75,46,78,47,77,52,74,51,74,47,60,99,74,53,65,72,61,50,54,52,55,51,52,54,52,53,58,61,73,74,108

Secondary structure (DSSP, 8-state):
--SSTTS-TTT--HHHHHHHHHT--S-EEEEEEEE-TTS-EEEEEEEE-S--HHHHHHHHHHHHHHHT-

pLDDT: mean 84.93, std 6.4, range [53.81, 92.81]

Sequence (69 aa):
MSLLHGKDTETTTLLDVIQTAEATDSSHFDMIRLELDSGRQLILVAVLADDLEATGRILEGLQDLQSAQ

Foldseek 3Di:
DALPPPDDPVPDDPVNSVVVLVVDPDWDWDKDWDQDPVRDIDMDIDTDDPDCPVVVVVVVVVVVVVVVD

Organism: NCBI:txid1274359